Protein AF-A0A950CE18-F1 (afdb_monomer_lite)

pLDDT: mean 82.97, std 10.95, range [52.41, 95.62]

Foldseek 3Di:
DDDDPPPLLLPLVSLVVVVCCVPLVPPPPCVVPPVVSVVSSVVVVVVCVVHDPVSCVSSQCDDPRPNVVVVVVD

Sequence (74 aa):
MWLPTYAPWLNPIEKLWRWLRQDVLKMHRWVEDWPQVKQRVRDFLAQFAQGSQELLYYVGLAGEGKLATVIDTS

Secondary structure (DSSP, 8-state):
----TT-GGG-HHHHHHHHHHHHTSSS-TTTT-HHHHHHHHHHHHHTTTT--HHHHHHHTSSSSSHHHHHHHT-

Radius of gyration: 14.86 Å; chains: 1; bounding box: 34×19×35 Å

Structure (mmCIF, N/CA/C/O backbone):
data_AF-A0A950CE18-F1
#
_entry.id   AF-A0A950CE18-F1
#
loop_
_atom_site.group_PDB
_atom_site.id
_atom_site.type_symbol
_atom_site.label_atom_id
_atom_site.label_alt_id
_atom_site.label_comp_id
_atom_site.label_asym_id
_atom_site.label_entity_id
_atom_site.label_seq_id
_atom_site.pdbx_PDB_ins_code
_atom_site.Cartn_x
_atom_site.Cartn_y
_atom_site.Cartn_z
_atom_site.occupancy
_atom_site.B_iso_or_equiv
_atom_site.auth_seq_id
_atom_site.auth_comp_id
_atom_site.auth_asym_id
_atom_site.auth_atom_id
_atom_site.pdbx_PDB_model_num
ATOM 1 N N . MET A 1 1 ? -9.554 10.408 11.720 1.00 62.50 1 MET A N 1
ATOM 2 C CA . MET A 1 1 ? -8.547 9.359 11.994 1.00 62.50 1 MET A CA 1
ATOM 3 C C . MET A 1 1 ? -7.352 10.015 12.673 1.00 62.50 1 MET A C 1
ATOM 5 O O . MET A 1 1 ? -6.795 10.940 12.099 1.00 62.50 1 MET A O 1
ATOM 9 N N . TRP A 1 2 ? -7.015 9.618 13.900 1.00 71.25 2 TRP A N 1
ATOM 10 C CA . TRP A 1 2 ? -5.872 10.157 14.649 1.00 71.25 2 TRP A CA 1
ATOM 11 C C . TRP A 1 2 ? -4.738 9.128 14.609 1.00 71.25 2 TRP A C 1
ATOM 13 O O . TRP A 1 2 ? -4.975 7.961 14.921 1.00 71.25 2 TRP A O 1
ATOM 23 N N . LEU A 1 3 ? -3.537 9.530 14.183 1.00 75.88 3 LEU A N 1
ATOM 24 C CA . LEU A 1 3 ? -2.369 8.651 14.119 1.00 75.88 3 LEU A CA 1
ATOM 25 C C . LEU A 1 3 ? -1.324 9.137 15.137 1.00 75.88 3 LEU A C 1
ATOM 27 O O . LEU A 1 3 ? -0.964 10.315 15.088 1.00 75.88 3 LEU A O 1
ATOM 31 N N . PRO A 1 4 ? -0.819 8.277 16.039 1.00 80.44 4 PRO A N 1
ATOM 32 C CA . PRO A 1 4 ? 0.256 8.668 16.940 1.00 80.44 4 PRO A CA 1
ATOM 33 C C . PRO A 1 4 ? 1.514 9.057 16.157 1.00 80.44 4 PRO A C 1
ATOM 35 O O . PRO A 1 4 ? 1.881 8.397 15.178 1.00 80.44 4 PRO A O 1
ATOM 38 N N . THR A 1 5 ? 2.211 10.100 16.608 1.00 80.75 5 THR A N 1
ATOM 39 C CA . THR A 1 5 ? 3.520 10.471 16.060 1.00 80.75 5 THR A CA 1
ATOM 40 C C . THR A 1 5 ? 4.478 9.282 16.189 1.00 80.75 5 THR A C 1
ATOM 42 O O . THR A 1 5 ? 4.564 8.671 17.252 1.00 80.75 5 THR A O 1
ATOM 45 N N . TYR A 1 6 ? 5.186 8.951 15.105 1.00 81.56 6 TYR A N 1
ATOM 46 C CA . TYR A 1 6 ? 6.074 7.783 14.989 1.00 81.56 6 TYR A CA 1
ATOM 47 C C . TYR A 1 6 ? 5.396 6.407 15.013 1.00 81.56 6 TYR A C 1
ATOM 49 O O . TYR A 1 6 ? 6.064 5.431 15.339 1.00 81.56 6 TYR A O 1
ATOM 57 N N . ALA A 1 7 ? 4.123 6.289 14.616 1.00 82.06 7 ALA A N 1
ATOM 58 C CA . ALA A 1 7 ? 3.446 4.993 14.470 1.00 82.06 7 ALA A CA 1
ATOM 59 C C . ALA A 1 7 ? 3.148 4.592 13.004 1.00 82.06 7 ALA A C 1
ATOM 61 O O . ALA A 1 7 ? 1.990 4.332 12.663 1.00 82.06 7 ALA A O 1
ATOM 62 N N . PRO A 1 8 ? 4.166 4.475 12.125 1.00 79.31 8 PRO A N 1
ATOM 63 C CA . PRO A 1 8 ? 3.985 4.092 10.720 1.00 79.31 8 PRO A CA 1
ATOM 64 C C . PRO A 1 8 ? 3.286 2.734 10.543 1.00 79.31 8 PRO A C 1
ATOM 66 O O . PRO A 1 8 ? 2.555 2.507 9.583 1.00 79.31 8 PRO A O 1
ATOM 69 N N . TRP A 1 9 ? 3.437 1.825 11.513 1.00 80.06 9 TRP A N 1
ATOM 70 C CA . TRP A 1 9 ? 2.795 0.505 11.505 1.00 80.06 9 TRP A CA 1
ATOM 71 C C . TRP A 1 9 ? 1.268 0.549 11.672 1.00 80.06 9 TRP A C 1
ATOM 73 O O . TRP A 1 9 ? 0.602 -0.449 11.391 1.00 80.06 9 TRP A O 1
ATOM 83 N N . LEU A 1 10 ? 0.707 1.675 12.126 1.00 80.50 10 LEU A N 1
ATOM 84 C CA . LEU A 1 10 ? -0.740 1.905 12.176 1.00 80.50 10 LEU A CA 1
ATOM 85 C C . LEU A 1 10 ? -1.263 2.600 10.919 1.00 80.50 10 LEU A C 1
ATOM 87 O O . LEU A 1 10 ? -2.472 2.655 10.735 1.00 80.50 10 LEU A O 1
ATOM 91 N N . ASN A 1 11 ? -0.389 3.124 10.062 1.00 87.94 11 ASN A N 1
ATOM 92 C CA . ASN A 1 11 ? -0.792 3.912 8.911 1.00 87.94 11 ASN A CA 1
ATOM 93 C C . ASN A 1 11 ? -1.184 2.999 7.728 1.00 87.94 11 ASN A C 1
ATOM 95 O O . ASN A 1 11 ? -0.312 2.320 7.171 1.00 87.94 11 ASN A O 1
ATOM 99 N N . PRO A 1 12 ? -2.463 2.965 7.298 1.00 88.75 12 PRO A N 1
ATOM 100 C CA . PRO A 1 12 ? -2.908 2.086 6.214 1.00 88.75 12 PRO A CA 1
ATOM 101 C C . PRO A 1 12 ? -2.155 2.316 4.901 1.00 88.75 12 PRO A C 1
ATOM 103 O O . PRO A 1 12 ? -1.825 1.356 4.203 1.00 88.75 12 PRO A O 1
ATOM 106 N N . ILE A 1 13 ? -1.822 3.576 4.588 1.00 90.44 13 ILE A N 1
ATOM 107 C CA . ILE A 1 13 ? -1.112 3.901 3.345 1.00 90.44 13 ILE A CA 1
ATOM 108 C C . ILE A 1 13 ? 0.322 3.365 3.355 1.00 90.44 13 ILE A C 1
ATOM 110 O O . ILE A 1 13 ? 0.827 2.930 2.325 1.00 90.44 13 ILE A O 1
ATOM 114 N N . GLU A 1 14 ? 0.973 3.320 4.519 1.00 91.56 14 GLU A N 1
ATOM 115 C CA . GLU A 1 14 ? 2.330 2.786 4.638 1.00 91.56 14 GLU A CA 1
ATOM 116 C C . GLU A 1 14 ? 2.365 1.266 4.545 1.00 91.56 14 GLU A C 1
ATOM 118 O O . GLU A 1 14 ? 3.306 0.703 3.978 1.00 91.56 14 GLU A O 1
ATOM 123 N N . LYS A 1 15 ? 1.321 0.593 5.041 1.00 91.62 15 LYS A N 1
ATOM 124 C CA . LYS A 1 15 ? 1.135 -0.842 4.809 1.00 91.62 15 LYS A CA 1
ATOM 125 C C . LYS A 1 15 ? 0.947 -1.126 3.319 1.00 91.62 15 LYS A C 1
ATOM 127 O O . LYS A 1 15 ? 1.674 -1.959 2.782 1.00 91.62 15 LYS A O 1
ATOM 132 N N . LEU A 1 16 ? 0.065 -0.395 2.632 1.00 93.06 16 LEU A N 1
ATOM 133 C CA . LEU A 1 16 ? -0.097 -0.517 1.177 1.00 93.06 16 LEU A CA 1
ATOM 134 C C . LEU A 1 16 ? 1.227 -0.260 0.440 1.00 93.06 16 LEU A C 1
ATOM 136 O O . LEU A 1 16 ? 1.619 -1.030 -0.434 1.00 93.06 16 LEU A O 1
ATOM 140 N N . TRP A 1 17 ? 1.970 0.774 0.838 1.00 91.94 17 TRP A N 1
ATOM 141 C CA . TRP A 1 17 ? 3.280 1.078 0.266 1.00 91.94 17 TRP A CA 1
ATOM 142 C C . TRP A 1 17 ? 4.304 -0.040 0.499 1.00 91.94 17 TRP A C 1
ATOM 144 O O . TRP A 1 17 ? 5.111 -0.354 -0.377 1.00 91.94 17 TRP A O 1
ATOM 154 N N . ARG A 1 18 ? 4.292 -0.677 1.675 1.00 92.12 18 ARG A N 1
ATOM 155 C CA . ARG A 1 18 ? 5.124 -1.853 1.954 1.00 92.12 18 ARG A CA 1
ATOM 156 C C . ARG A 1 18 ? 4.783 -3.009 1.013 1.00 92.12 18 ARG A C 1
ATOM 158 O O . ARG A 1 18 ? 5.718 -3.612 0.492 1.00 92.12 18 ARG A O 1
ATOM 165 N N . TRP A 1 19 ? 3.501 -3.275 0.773 1.00 92.50 19 TRP A N 1
ATOM 166 C CA . TRP A 1 19 ? 3.066 -4.315 -0.159 1.00 92.50 19 TRP A CA 1
ATOM 167 C C . TRP A 1 19 ? 3.523 -4.011 -1.590 1.00 92.50 19 TRP A C 1
ATOM 169 O O . TRP A 1 19 ? 4.236 -4.823 -2.175 1.00 92.50 19 TRP A O 1
ATOM 179 N N . LEU A 1 20 ? 3.258 -2.803 -2.102 1.00 92.62 20 LEU A N 1
ATOM 180 C CA . LEU A 1 20 ? 3.717 -2.377 -3.430 1.00 92.62 20 LEU A CA 1
ATOM 181 C C . LEU A 1 20 ? 5.232 -2.570 -3.598 1.00 92.62 20 LEU A C 1
ATOM 183 O O . LEU A 1 20 ? 5.697 -3.080 -4.615 1.00 92.62 20 LEU A O 1
ATOM 187 N N . ARG A 1 21 ? 6.025 -2.183 -2.591 1.00 89.88 21 ARG A N 1
ATOM 188 C CA . ARG A 1 21 ? 7.483 -2.352 -2.641 1.00 89.88 21 ARG A CA 1
ATOM 189 C C . ARG A 1 21 ? 7.903 -3.816 -2.703 1.00 89.88 21 ARG A C 1
ATOM 191 O O . ARG A 1 21 ? 8.881 -4.122 -3.374 1.00 89.88 21 ARG A O 1
ATOM 198 N N . GLN A 1 22 ? 7.211 -4.698 -1.988 1.00 89.75 22 GLN A N 1
ATOM 199 C CA . GLN A 1 22 ? 7.524 -6.126 -1.976 1.00 89.75 22 GLN A CA 1
ATOM 200 C C . GLN A 1 22 ? 7.121 -6.832 -3.270 1.00 89.75 22 GLN A C 1
ATOM 202 O O . GLN A 1 22 ? 7.836 -7.740 -3.679 1.00 89.75 22 GLN A O 1
ATOM 207 N N . ASP A 1 23 ? 6.017 -6.414 -3.883 1.00 87.62 23 ASP A N 1
ATOM 208 C CA . ASP A 1 23 ? 5.426 -7.084 -5.042 1.00 87.62 23 ASP A CA 1
ATOM 209 C C . ASP A 1 23 ? 5.971 -6.541 -6.372 1.00 87.62 23 ASP A C 1
ATOM 211 O O . ASP A 1 23 ? 6.377 -7.294 -7.252 1.00 87.62 23 ASP A O 1
ATOM 215 N N . VAL A 1 24 ? 6.076 -5.212 -6.486 1.00 87.44 24 VAL A N 1
ATOM 216 C CA . VAL A 1 24 ? 6.434 -4.535 -7.741 1.00 87.44 24 VAL A CA 1
ATOM 217 C C . VAL A 1 24 ? 7.904 -4.122 -7.789 1.00 87.44 24 VAL A C 1
ATOM 219 O O . VAL A 1 24 ? 8.527 -4.178 -8.849 1.00 87.44 24 VAL A O 1
ATOM 222 N N . LEU A 1 25 ? 8.475 -3.680 -6.662 1.00 82.38 25 LEU A N 1
ATOM 223 C CA . LEU A 1 25 ? 9.823 -3.085 -6.637 1.00 82.38 25 LEU A CA 1
ATOM 224 C C . LEU A 1 25 ? 10.914 -4.033 -6.118 1.00 82.38 25 LEU A C 1
ATOM 226 O O . L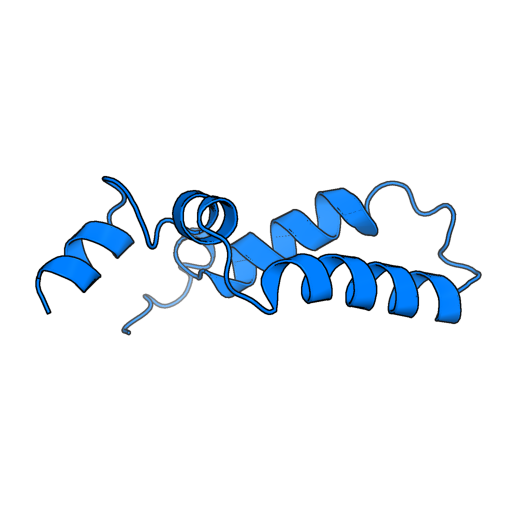EU A 1 25 ? 12.103 -3.730 -6.246 1.00 82.38 25 LEU A O 1
ATOM 230 N N . LYS A 1 26 ? 10.550 -5.185 -5.544 1.00 75.75 26 LYS A N 1
ATOM 231 C CA . LYS A 1 26 ? 11.514 -6.187 -5.082 1.00 75.75 26 LYS A CA 1
ATOM 232 C C . LYS A 1 26 ? 12.018 -6.976 -6.291 1.00 75.75 26 LYS A C 1
ATOM 234 O O . LYS A 1 26 ? 11.231 -7.523 -7.046 1.00 75.75 26 LYS A O 1
ATOM 239 N N . MET A 1 27 ? 13.342 -7.067 -6.429 1.00 61.75 27 MET A N 1
ATOM 240 C CA . MET A 1 27 ? 14.070 -7.567 -7.611 1.00 61.75 27 MET A CA 1
ATOM 241 C C . MET A 1 27 ? 14.163 -6.550 -8.756 1.00 61.75 27 MET A C 1
ATOM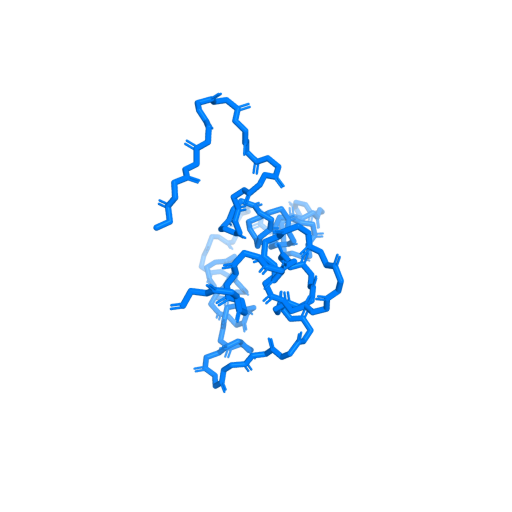 243 O O . MET A 1 27 ? 13.550 -6.711 -9.804 1.00 61.75 27 MET A O 1
ATOM 247 N N . HIS A 1 28 ? 15.015 -5.545 -8.515 1.00 59.94 28 HIS A N 1
ATOM 248 C CA . HIS A 1 28 ? 15.537 -4.436 -9.339 1.00 59.94 28 HIS A CA 1
ATOM 249 C C . HIS A 1 28 ? 15.906 -4.707 -10.825 1.00 59.94 28 HIS A C 1
ATOM 251 O O . HIS A 1 28 ? 16.697 -3.963 -11.395 1.00 59.94 28 HIS A O 1
ATOM 257 N N . ARG A 1 29 ? 15.342 -5.703 -11.516 1.00 62.84 29 ARG A N 1
ATOM 258 C CA . ARG A 1 29 ? 15.582 -5.934 -12.954 1.00 62.84 29 ARG A CA 1
ATOM 259 C C . ARG A 1 29 ? 15.130 -4.785 -13.857 1.00 62.84 29 ARG A C 1
ATOM 261 O O . ARG A 1 29 ? 15.515 -4.762 -15.014 1.00 62.84 29 ARG A O 1
ATOM 268 N N . TRP A 1 30 ? 14.330 -3.855 -13.341 1.00 62.97 30 TRP A N 1
ATOM 269 C CA . TRP A 1 30 ? 13.636 -2.837 -14.132 1.00 62.97 30 TRP A CA 1
ATOM 270 C C . TRP A 1 30 ? 14.105 -1.402 -13.856 1.00 62.97 30 TRP A C 1
ATOM 272 O O . TRP A 1 30 ? 13.427 -0.463 -14.254 1.00 62.97 30 TRP A O 1
ATOM 282 N N . VAL A 1 31 ? 15.234 -1.201 -13.160 1.00 63.53 31 VAL A N 1
ATOM 283 C CA . VAL A 1 31 ? 15.741 0.157 -12.838 1.00 63.53 31 VAL A CA 1
ATOM 284 C C . VAL A 1 31 ? 15.981 0.993 -14.093 1.00 63.53 31 VAL A C 1
ATOM 286 O O . VAL A 1 31 ? 15.783 2.204 -14.067 1.00 63.53 31 VAL A O 1
ATOM 289 N N . GLU A 1 32 ? 16.364 0.344 -15.188 1.00 72.00 32 GLU A N 1
ATOM 290 C CA . GLU A 1 32 ? 16.680 1.005 -16.453 1.00 72.00 32 GLU A CA 1
ATOM 291 C C . GLU A 1 32 ? 15.425 1.329 -17.288 1.00 72.00 32 GLU A C 1
ATOM 293 O O . GLU A 1 32 ? 15.486 2.193 -18.158 1.00 72.00 32 GLU A O 1
ATOM 298 N N . ASP A 1 33 ? 14.267 0.722 -16.981 1.00 83.25 33 ASP A N 1
ATOM 299 C CA . ASP A 1 33 ? 12.990 0.957 -17.675 1.00 83.25 33 ASP A CA 1
ATOM 300 C C . ASP A 1 33 ? 11.957 1.611 -16.742 1.00 83.25 33 ASP A C 1
ATOM 302 O O . ASP A 1 33 ? 10.984 1.020 -16.256 1.00 83.25 33 ASP A O 1
ATOM 306 N N . TRP A 1 34 ? 12.196 2.894 -16.472 1.00 84.25 34 TRP A N 1
ATOM 307 C CA . TRP A 1 34 ? 11.321 3.722 -15.645 1.00 84.25 34 TRP A CA 1
ATOM 308 C C . TRP A 1 34 ? 9.859 3.790 -16.134 1.00 84.25 34 TRP A C 1
ATOM 310 O O . TRP A 1 34 ? 8.952 3.726 -15.292 1.00 84.25 34 TRP A O 1
ATOM 320 N N . PRO A 1 35 ? 9.566 3.899 -17.449 1.00 89.44 35 PRO A N 1
ATOM 321 C CA . PRO A 1 35 ? 8.199 3.787 -17.957 1.00 89.44 35 PRO A CA 1
ATOM 322 C C . PRO A 1 35 ? 7.497 2.498 -17.525 1.00 89.44 35 PRO A C 1
ATOM 324 O O . PRO A 1 35 ? 6.346 2.544 -17.080 1.00 89.44 35 PRO A O 1
ATOM 327 N N . GLN A 1 36 ? 8.192 1.365 -17.590 1.00 87.19 36 GLN A N 1
ATOM 328 C CA . GLN A 1 36 ? 7.617 0.078 -17.227 1.00 87.19 36 GLN A CA 1
ATOM 329 C C . GLN A 1 36 ? 7.374 -0.058 -15.721 1.00 87.19 36 GLN A C 1
ATOM 331 O O . GLN A 1 36 ? 6.347 -0.603 -15.313 1.00 87.19 36 GLN A O 1
ATOM 336 N N . VAL A 1 37 ? 8.258 0.492 -14.881 1.00 87.94 37 VAL A N 1
ATOM 337 C CA . VAL A 1 37 ? 8.024 0.573 -13.428 1.00 87.94 37 VAL A CA 1
ATOM 338 C C . VAL A 1 37 ? 6.753 1.367 -13.132 1.00 87.94 37 VAL A C 1
ATOM 340 O O . VAL A 1 37 ? 5.898 0.897 -12.382 1.00 87.94 37 VAL A O 1
ATOM 343 N N . LYS A 1 38 ? 6.573 2.539 -13.762 1.00 90.19 38 LYS A N 1
ATOM 344 C CA . LYS A 1 38 ? 5.343 3.332 -13.594 1.00 90.19 38 LYS A CA 1
ATOM 345 C C . LYS A 1 38 ? 4.102 2.554 -14.007 1.00 90.19 38 LYS A C 1
ATOM 347 O O . LYS A 1 38 ? 3.076 2.679 -13.342 1.00 90.19 38 LYS A O 1
ATOM 352 N N . GLN A 1 39 ? 4.182 1.789 -15.095 1.00 91.88 39 GLN A N 1
ATOM 353 C CA . GLN A 1 39 ? 3.044 1.007 -15.554 1.00 91.88 39 GLN A CA 1
ATOM 354 C C . GLN A 1 39 ? 2.681 -0.090 -14.556 1.00 91.88 39 GLN A C 1
ATOM 356 O O . GLN A 1 39 ? 1.533 -0.148 -14.141 1.00 91.88 39 GLN A O 1
ATOM 361 N N . ARG A 1 40 ? 3.657 -0.852 -14.053 1.00 90.88 40 ARG A N 1
ATOM 362 C CA . ARG A 1 40 ? 3.389 -1.876 -13.033 1.00 90.88 40 ARG A CA 1
ATOM 363 C C . ARG A 1 40 ? 2.826 -1.304 -11.738 1.00 90.88 40 ARG A C 1
ATOM 365 O O . ARG A 1 40 ? 1.941 -1.907 -11.145 1.00 90.88 40 ARG A O 1
ATOM 372 N N . VAL A 1 41 ? 3.306 -0.135 -11.305 1.00 92.00 41 VAL A N 1
ATOM 373 C CA . VAL A 1 41 ? 2.731 0.560 -10.142 1.00 92.00 41 VAL A CA 1
ATOM 374 C C . VAL A 1 41 ? 1.272 0.938 -10.406 1.00 92.00 41 VAL A C 1
ATOM 376 O O . VAL A 1 41 ? 0.431 0.750 -9.531 1.00 92.00 41 VAL A O 1
ATOM 379 N N . ARG A 1 42 ? 0.954 1.448 -11.605 1.00 94.38 42 ARG A N 1
ATOM 380 C CA . ARG A 1 42 ? -0.431 1.750 -11.993 1.00 94.38 42 ARG A CA 1
ATOM 381 C C . ARG A 1 42 ? -1.298 0.499 -12.017 1.00 94.38 42 ARG A C 1
ATOM 383 O O . ARG A 1 42 ? -2.372 0.534 -11.432 1.00 94.38 42 ARG A O 1
ATOM 390 N N . ASP A 1 43 ? -0.827 -0.578 -12.634 1.00 94.44 43 ASP A N 1
ATOM 391 C CA . ASP A 1 43 ? -1.569 -1.836 -12.747 1.00 94.44 43 ASP A CA 1
ATOM 392 C C . ASP A 1 43 ? -1.837 -2.439 -11.360 1.00 94.44 43 ASP A C 1
ATOM 394 O O . ASP A 1 43 ? -2.969 -2.808 -11.051 1.00 94.44 43 ASP A O 1
ATOM 398 N N . PHE A 1 44 ? -0.829 -2.435 -10.480 1.00 94.06 44 PHE A N 1
ATOM 399 C CA . PHE A 1 44 ? -0.977 -2.860 -9.089 1.00 94.06 44 PHE A CA 1
ATOM 400 C C . PHE A 1 44 ? -2.019 -2.024 -8.340 1.00 94.06 44 PHE A C 1
ATOM 402 O O . PHE A 1 44 ? -2.864 -2.572 -7.645 1.00 94.06 44 PHE A O 1
ATOM 409 N N . LEU A 1 45 ? -1.991 -0.693 -8.461 1.00 94.56 45 LEU A N 1
ATOM 410 C CA . LEU A 1 45 ? -2.972 0.158 -7.778 1.00 94.56 45 LEU A CA 1
ATOM 411 C C . LEU A 1 45 ? -4.376 0.028 -8.385 1.00 94.56 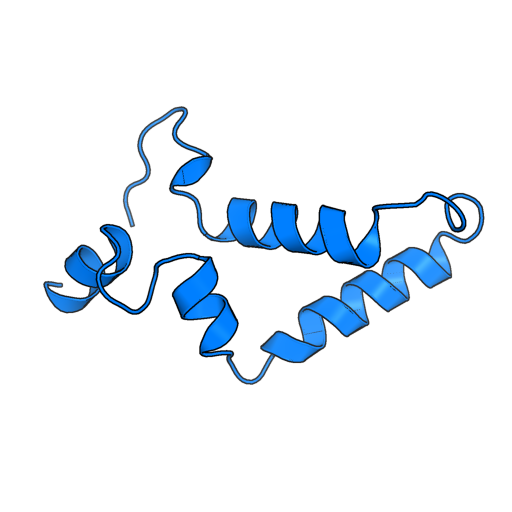45 LEU A C 1
ATOM 413 O O . LEU A 1 45 ? -5.366 0.106 -7.657 1.00 94.56 45 LEU A O 1
ATOM 417 N N . ALA A 1 46 ? -4.473 -0.200 -9.696 1.00 95.62 46 ALA A N 1
ATOM 418 C CA . ALA A 1 46 ? -5.739 -0.348 -10.405 1.00 95.62 46 ALA A CA 1
ATOM 419 C C . ALA A 1 46 ? -6.551 -1.555 -9.913 1.00 95.62 46 ALA A C 1
ATOM 421 O O . ALA A 1 46 ? -7.780 -1.481 -9.903 1.00 95.62 46 ALA A O 1
ATOM 422 N N . GLN A 1 47 ? -5.899 -2.617 -9.422 1.00 94.25 47 GLN A N 1
ATOM 423 C CA . GLN A 1 47 ? -6.590 -3.786 -8.861 1.00 94.25 47 GLN A CA 1
ATOM 424 C C . GLN A 1 47 ? -7.474 -3.444 -7.647 1.00 94.25 47 GLN A C 1
ATOM 426 O O . GLN A 1 47 ? -8.391 -4.187 -7.314 1.00 94.25 47 GLN A O 1
ATOM 431 N N . PHE A 1 48 ? -7.221 -2.306 -6.993 1.00 93.62 48 PHE A N 1
ATOM 432 C CA . PHE A 1 48 ? -7.970 -1.841 -5.828 1.00 93.62 48 PHE A CA 1
ATOM 433 C C . PHE A 1 48 ? -9.002 -0.750 -6.157 1.00 93.62 48 PHE A C 1
ATOM 435 O O . PHE A 1 48 ? -9.699 -0.283 -5.257 1.00 93.62 48 PHE A O 1
ATOM 442 N N . ALA A 1 49 ? -9.122 -0.328 -7.423 1.00 92.50 49 A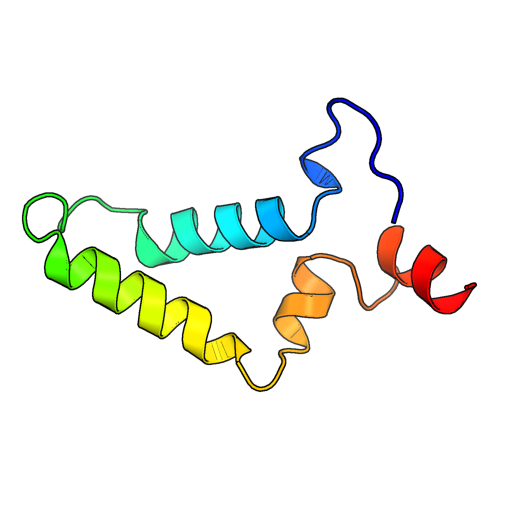LA A N 1
ATOM 443 C CA . ALA A 1 49 ? -9.934 0.827 -7.819 1.00 92.50 49 ALA A CA 1
ATOM 444 C C . ALA A 1 49 ? -11.443 0.650 -7.562 1.00 92.50 49 ALA A C 1
ATOM 446 O O . ALA A 1 49 ? -12.149 1.636 -7.369 1.00 92.50 49 ALA A O 1
ATOM 447 N N . GLN A 1 50 ? -11.932 -0.592 -7.536 1.00 92.62 50 GLN A N 1
ATOM 448 C CA . GLN A 1 50 ? -13.332 -0.926 -7.230 1.00 92.62 50 GLN A CA 1
ATOM 449 C C . GLN A 1 50 ? -13.532 -1.354 -5.764 1.00 92.62 50 GLN A C 1
ATOM 451 O O . GLN A 1 50 ? -14.582 -1.877 -5.403 1.00 92.62 50 GLN A O 1
ATOM 456 N N . GLY A 1 51 ? -12.528 -1.125 -4.912 1.00 90.00 51 GLY A N 1
ATOM 457 C CA . GLY A 1 51 ? -12.470 -1.655 -3.553 1.00 90.00 51 GLY A CA 1
ATOM 458 C C . GLY A 1 51 ? -11.835 -3.046 -3.500 1.00 90.00 51 GLY A C 1
ATOM 459 O O . GLY A 1 51 ? -11.788 -3.777 -4.486 1.00 90.00 51 GLY A O 1
ATOM 460 N N . SER A 1 52 ? -11.302 -3.409 -2.333 1.00 93.44 52 SER A N 1
ATOM 461 C CA . SER A 1 52 ? -10.717 -4.731 -2.101 1.00 93.44 52 SER A CA 1
ATOM 462 C C . SER A 1 52 ? -10.831 -5.125 -0.638 1.00 93.44 52 SER A C 1
ATOM 464 O O . SER A 1 52 ? -10.283 -4.465 0.246 1.00 93.44 52 SER A O 1
ATOM 466 N N . GLN A 1 53 ? -11.529 -6.231 -0.392 1.00 91.94 53 GLN A N 1
ATOM 467 C CA . GLN A 1 53 ? -11.692 -6.776 0.950 1.00 91.94 53 GLN A CA 1
ATOM 468 C C . GLN A 1 53 ? -10.355 -7.275 1.514 1.00 91.94 53 GLN A C 1
ATOM 470 O O . GLN A 1 53 ? -10.050 -7.060 2.684 1.00 91.94 53 GLN A O 1
ATOM 475 N N . GLU A 1 54 ? -9.527 -7.886 0.666 1.00 91.88 54 GLU A N 1
ATOM 476 C CA . GLU A 1 54 ? -8.173 -8.305 1.027 1.00 91.88 54 GLU A CA 1
ATOM 477 C C . GLU A 1 54 ? -7.327 -7.107 1.463 1.00 91.88 54 GLU A C 1
ATOM 479 O O . GLU A 1 54 ? -6.665 -7.171 2.498 1.00 91.88 54 GLU A O 1
ATOM 484 N N . LEU A 1 55 ? -7.407 -5.986 0.733 1.00 92.31 55 LEU A N 1
ATOM 485 C CA . LEU A 1 55 ? -6.710 -4.765 1.115 1.00 92.31 55 LEU A CA 1
ATOM 486 C C . LEU A 1 55 ? -7.171 -4.283 2.491 1.00 92.31 55 LEU A C 1
ATOM 488 O O . LEU A 1 55 ? -6.326 -3.980 3.330 1.00 92.31 55 LEU A O 1
ATOM 492 N N . LEU A 1 56 ? -8.484 -4.248 2.743 1.00 91.56 56 LEU A N 1
ATOM 493 C CA . LEU A 1 56 ? -9.044 -3.821 4.028 1.00 91.56 56 LEU A CA 1
ATOM 494 C C . LEU A 1 56 ? -8.575 -4.705 5.191 1.00 91.56 56 LEU A C 1
ATOM 496 O O . LEU A 1 56 ? -8.177 -4.169 6.229 1.00 91.56 56 LEU A O 1
ATOM 500 N N . TYR A 1 57 ? -8.548 -6.029 5.015 1.00 90.69 57 TYR A N 1
ATOM 501 C CA . TYR A 1 57 ? -7.989 -6.946 6.013 1.00 90.69 57 TYR A CA 1
ATOM 502 C C . TYR A 1 57 ? -6.484 -6.733 6.200 1.00 90.69 57 TYR A C 1
ATOM 504 O O . TYR A 1 57 ? -6.009 -6.627 7.330 1.00 90.69 57 TYR A O 1
ATOM 512 N N . TYR A 1 58 ? -5.733 -6.595 5.106 1.00 90.38 58 TYR A N 1
ATOM 513 C CA . TYR A 1 58 ? -4.286 -6.399 5.137 1.00 90.38 58 TYR A CA 1
ATOM 514 C C . TYR A 1 58 ? -3.888 -5.113 5.873 1.00 90.38 58 TYR A C 1
ATOM 516 O O . TYR A 1 58 ? -2.986 -5.108 6.720 1.00 90.38 58 TYR A O 1
ATOM 524 N N . VAL A 1 59 ? -4.581 -4.003 5.597 1.00 90.25 59 VAL A N 1
ATOM 525 C CA . VAL A 1 59 ? -4.314 -2.736 6.288 1.00 90.25 59 VAL A CA 1
ATOM 526 C C . VAL A 1 59 ? -4.896 -2.700 7.706 1.00 90.25 59 VAL A C 1
ATOM 528 O O . VAL A 1 59 ? -4.447 -1.896 8.530 1.00 90.25 59 VAL A O 1
ATOM 531 N N . GLY A 1 60 ? -5.794 -3.630 8.036 1.00 87.06 60 GLY A N 1
ATOM 532 C CA . GLY A 1 60 ? -6.423 -3.790 9.348 1.00 87.06 60 GLY A CA 1
ATOM 533 C C . GLY A 1 60 ? -7.665 -2.924 9.558 1.00 87.06 60 GLY A C 1
ATOM 534 O O . GLY A 1 60 ? -8.044 -2.712 10.705 1.00 87.06 60 GLY A O 1
ATOM 535 N N . LEU A 1 61 ? -8.262 -2.407 8.478 1.00 87.06 61 LEU A N 1
ATOM 536 C CA . LEU A 1 61 ? -9.517 -1.644 8.495 1.00 87.06 61 LEU A CA 1
ATOM 537 C C . LEU A 1 61 ? -10.760 -2.550 8.512 1.00 87.06 61 LEU A C 1
ATOM 539 O O . LEU A 1 61 ? -11.846 -2.065 8.799 1.00 87.06 61 LEU A O 1
ATOM 543 N N . ALA A 1 62 ? -10.599 -3.846 8.236 1.00 85.94 62 ALA A N 1
ATOM 544 C CA . ALA A 1 62 ? -11.622 -4.874 8.417 1.00 85.94 62 ALA A CA 1
ATOM 545 C C . ALA A 1 62 ? -11.094 -6.027 9.295 1.00 85.94 62 ALA A C 1
ATOM 547 O O . ALA A 1 62 ? -9.885 -6.265 9.356 1.00 85.94 62 ALA A O 1
ATOM 548 N N . GLY A 1 63 ? -12.004 -6.752 9.955 1.00 82.38 63 GLY A N 1
ATOM 549 C CA . GLY A 1 63 ? -11.695 -7.873 10.854 1.00 82.38 63 GLY A CA 1
ATOM 550 C C . GLY A 1 63 ? -11.563 -7.464 12.323 1.00 82.38 63 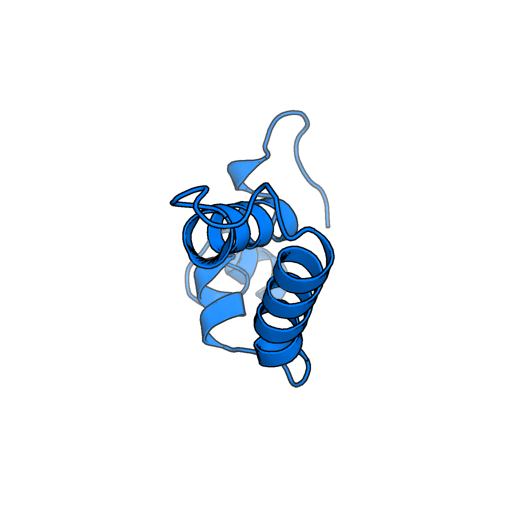GLY A C 1
ATOM 551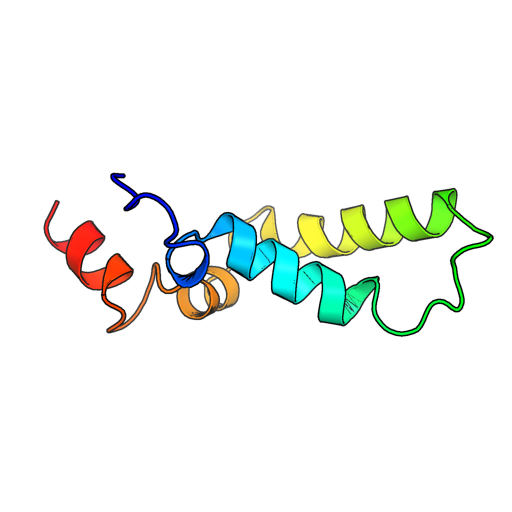 O O . GLY A 1 63 ? -12.111 -6.455 12.744 1.00 82.38 63 GLY A O 1
ATOM 552 N N . GLU A 1 64 ? -10.817 -8.240 13.109 1.00 75.06 64 GLU A N 1
ATOM 553 C CA . GLU A 1 64 ? -10.641 -8.020 14.560 1.00 75.06 64 GLU A CA 1
ATOM 554 C C . GLU A 1 64 ? -9.451 -7.097 14.899 1.00 75.06 64 GLU A C 1
ATOM 556 O O . GLU A 1 64 ? -8.982 -7.019 16.034 1.00 75.06 64 GLU A O 1
ATOM 561 N N . GLY A 1 65 ? -8.897 -6.412 13.896 1.00 69.06 65 GLY A N 1
ATOM 562 C CA . GLY A 1 65 ? -7.765 -5.510 14.084 1.00 69.06 65 GLY A CA 1
ATOM 563 C C . GLY A 1 65 ? -8.154 -4.241 14.846 1.00 69.06 65 GLY A C 1
ATOM 564 O O . GLY A 1 65 ? -9.242 -3.707 14.660 1.00 69.06 65 GLY A O 1
ATOM 565 N N . LYS A 1 66 ? -7.216 -3.680 15.629 1.00 70.25 66 LYS A N 1
ATOM 566 C CA . LYS A 1 66 ? -7.434 -2.445 16.417 1.00 70.25 66 LYS A CA 1
ATOM 567 C C . LYS A 1 66 ? -8.053 -1.283 15.626 1.00 70.25 66 LYS A C 1
ATOM 569 O O . LYS A 1 66 ? -8.772 -0.489 16.215 1.00 70.25 66 LYS A O 1
ATOM 574 N N . LEU A 1 67 ? -7.743 -1.139 14.333 1.00 71.25 67 LEU A N 1
ATOM 575 C CA . LEU A 1 67 ? -8.307 -0.064 13.506 1.00 71.25 67 LEU A CA 1
ATOM 576 C C . LEU A 1 67 ? -9.748 -0.366 13.079 1.00 71.25 67 LEU A C 1
ATOM 578 O O . LEU A 1 67 ? -10.579 0.532 13.132 1.00 71.25 67 LEU A O 1
ATOM 582 N N . ALA A 1 68 ? -10.048 -1.613 12.713 1.00 73.62 68 ALA A N 1
ATOM 583 C CA . ALA A 1 68 ? -11.398 -2.058 12.385 1.00 73.62 68 ALA A CA 1
ATOM 584 C C . ALA A 1 68 ? -12.361 -1.858 13.567 1.00 73.62 68 ALA A C 1
ATOM 586 O O . ALA A 1 68 ? -13.423 -1.271 13.390 1.00 73.62 68 ALA A O 1
ATOM 587 N N . THR A 1 69 ? -11.948 -2.221 14.789 1.00 70.94 69 THR A N 1
ATOM 588 C CA . THR A 1 69 ? -12.771 -2.023 15.996 1.00 70.94 69 THR A CA 1
ATOM 589 C C . THR A 1 69 ? -13.072 -0.544 16.266 1.00 70.94 69 THR A C 1
ATOM 591 O O . THR A 1 69 ? -14.170 -0.201 16.687 1.00 70.94 69 THR A O 1
ATOM 594 N N . VAL A 1 70 ? -12.117 0.358 16.010 1.00 71.50 70 VAL A N 1
ATOM 595 C CA . VAL A 1 70 ? -12.322 1.808 16.201 1.00 71.50 70 VAL A CA 1
ATOM 596 C C . VAL A 1 70 ? -13.288 2.387 15.163 1.00 71.50 70 VAL A C 1
ATOM 598 O O . VAL A 1 70 ? -14.064 3.279 15.494 1.00 71.50 70 VAL A O 1
ATOM 601 N N . ILE A 1 71 ? -13.252 1.885 13.926 1.00 70.25 71 ILE A N 1
ATOM 602 C CA . ILE A 1 71 ? -14.137 2.339 12.843 1.00 70.25 71 ILE A CA 1
ATOM 603 C C . ILE A 1 71 ? -15.573 1.854 13.060 1.00 70.25 71 ILE A C 1
ATOM 605 O O . ILE A 1 71 ? -16.488 2.630 12.841 1.00 70.25 71 ILE A O 1
ATOM 609 N N . ASP A 1 72 ? -15.767 0.621 13.533 1.00 64.88 72 ASP A N 1
ATOM 610 C CA . ASP A 1 72 ? -17.102 0.051 13.797 1.00 64.88 72 ASP A CA 1
ATOM 611 C C . ASP A 1 72 ? -17.820 0.710 14.994 1.00 64.88 72 ASP A C 1
ATOM 613 O O . ASP A 1 72 ? -19.039 0.666 15.114 1.00 64.88 72 ASP A O 1
ATOM 617 N N . THR A 1 73 ? -17.064 1.362 15.886 1.00 59.69 73 THR A N 1
ATOM 618 C CA . THR A 1 73 ? -17.608 2.033 17.083 1.00 59.69 73 THR A CA 1
ATOM 619 C C . THR A 1 73 ? -17.834 3.548 16.881 1.00 59.69 73 THR A C 1
ATOM 621 O O . THR A 1 73 ? -18.162 4.240 17.845 1.00 59.69 73 THR A O 1
ATOM 624 N N . SER A 1 74 ? -17.619 4.088 15.671 1.00 52.41 74 SER A N 1
ATOM 625 C CA . SER A 1 74 ? -17.737 5.527 15.340 1.00 52.41 74 SER A CA 1
ATOM 626 C C . SER A 1 74 ? -18.895 5.804 14.387 1.00 52.41 74 SER A C 1
ATOM 628 O O . SER A 1 74 ? -19.616 6.795 14.633 1.00 52.41 74 SER A O 1
#